Protein AF-A0A7Y2ZQ09-F1 (afdb_monomer)

Foldseek 3Di:
DAPPDDPDDQAQPHDCNLVVVLVCVVVPDPDDDDDDDDDPPDDPVVSVVRNVVNVVPRPNDPD

Sequence (63 aa):
MRKEGPEILTIGQGDQEAQMIKLLLDEGYNGPWSILGHIKTEDVKVVLDRNLNGLKSLNLSLE

Secondary structure (DSSP, 8-state):
--TTS-S---TTSSSSHHHHHHHHHHTT--SPP------SSS-HHHHHHHHHHHHHHS-----

pLDDT: mean 90.21, std 9.59, range [47.44, 97.69]

Radius of gyration: 12.71 Å; Cα contacts (8 Å, |Δi|>4): 45; chains: 1; bounding box: 31×16×35 Å

Mean predicted aligned error: 4.08 Å

Structure (mmCIF, N/CA/C/O backbone):
data_AF-A0A7Y2ZQ09-F1
#
_entry.id   AF-A0A7Y2ZQ09-F1
#
loop_
_atom_site.group_PDB
_atom_site.id
_atom_site.type_symbol
_atom_site.label_atom_id
_atom_site.label_alt_id
_atom_site.label_comp_id
_atom_site.label_asym_id
_atom_site.label_entity_id
_atom_site.label_seq_id
_atom_site.pdbx_PDB_ins_code
_atom_site.Cartn_x
_atom_site.Cartn_y
_atom_site.Cartn_z
_atom_site.occupancy
_atom_site.B_iso_or_equiv
_atom_site.auth_seq_id
_atom_site.auth_comp_id
_atom_site.auth_asym_id
_atom_site.auth_atom_id
_atom_site.pdbx_PDB_model_num
ATOM 1 N N . MET A 1 1 ? 6.480 3.611 3.284 1.00 78.19 1 MET A N 1
ATOM 2 C CA . MET A 1 1 ? 7.722 4.428 3.398 1.00 78.19 1 MET A CA 1
ATOM 3 C C . MET A 1 1 ? 8.719 3.729 4.308 1.00 78.19 1 MET A C 1
ATOM 5 O O . MET A 1 1 ? 8.275 3.074 5.245 1.00 78.19 1 MET A O 1
ATOM 9 N N . ARG A 1 2 ? 10.030 3.863 4.075 1.00 84.56 2 ARG A N 1
ATOM 10 C CA . ARG A 1 2 ? 11.052 3.447 5.055 1.00 84.56 2 ARG A CA 1
ATOM 11 C C . ARG A 1 2 ? 11.596 4.649 5.812 1.00 84.56 2 ARG A C 1
ATOM 13 O O . ARG A 1 2 ? 11.753 5.706 5.212 1.00 84.56 2 ARG A O 1
ATOM 20 N N . LYS A 1 3 ? 11.902 4.476 7.102 1.00 78.19 3 LYS A N 1
ATOM 21 C CA . LYS A 1 3 ? 12.265 5.574 8.025 1.00 78.19 3 LYS A CA 1
ATOM 22 C C . LYS A 1 3 ? 13.416 6.472 7.535 1.00 78.19 3 LYS A C 1
ATOM 24 O O . LYS A 1 3 ? 13.448 7.645 7.881 1.00 78.19 3 LYS A O 1
ATOM 29 N N . GLU A 1 4 ? 14.323 5.941 6.714 1.00 81.94 4 GLU A N 1
ATOM 30 C CA . GLU A 1 4 ? 15.490 6.656 6.164 1.00 81.94 4 GLU A CA 1
ATOM 31 C C . GLU A 1 4 ? 15.787 6.216 4.715 1.00 81.94 4 GLU A C 1
ATOM 33 O O . GLU A 1 4 ? 16.936 6.039 4.313 1.00 81.94 4 GLU A O 1
ATOM 38 N N . GLY A 1 5 ? 14.743 5.938 3.930 1.00 82.50 5 GLY A N 1
ATOM 39 C CA . GLY A 1 5 ? 14.891 5.299 2.623 1.00 82.50 5 GLY A CA 1
ATOM 40 C C . GLY A 1 5 ? 13.855 5.745 1.595 1.00 82.50 5 GLY A C 1
ATOM 41 O O . GLY A 1 5 ? 13.259 6.809 1.739 1.00 82.50 5 GLY A O 1
ATOM 42 N N . PRO A 1 6 ? 13.631 4.947 0.535 1.00 84.50 6 PRO A N 1
ATOM 43 C CA . PRO A 1 6 ? 12.654 5.288 -0.489 1.00 84.50 6 PRO A CA 1
ATOM 44 C C . PRO A 1 6 ? 11.254 5.457 0.112 1.00 84.50 6 PRO A C 1
ATOM 46 O O . PRO A 1 6 ? 10.766 4.630 0.890 1.00 84.50 6 PRO A O 1
ATOM 49 N N . GLU A 1 7 ? 10.601 6.544 -0.282 1.00 83.69 7 GLU A N 1
ATOM 50 C CA . GLU A 1 7 ? 9.248 6.876 0.162 1.00 83.69 7 GLU A CA 1
ATOM 51 C C . GLU A 1 7 ? 8.193 6.123 -0.654 1.00 83.69 7 GLU A C 1
ATOM 53 O O . GLU A 1 7 ? 7.194 5.654 -0.103 1.00 83.69 7 GLU A O 1
ATOM 58 N N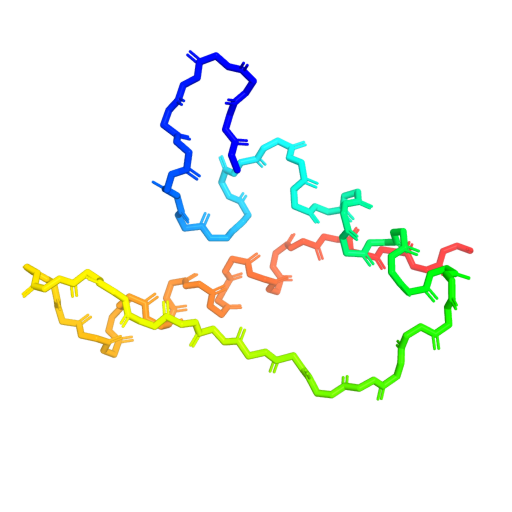 . ILE A 1 8 ? 8.461 5.941 -1.952 1.00 87.88 8 ILE A N 1
ATOM 59 C CA . ILE A 1 8 ? 7.591 5.253 -2.904 1.00 87.88 8 ILE A CA 1
ATOM 60 C C . ILE A 1 8 ? 7.981 3.776 -2.949 1.00 87.88 8 ILE A C 1
ATOM 62 O O . ILE A 1 8 ? 9.002 3.398 -3.521 1.00 87.88 8 ILE A O 1
ATOM 66 N N . LEU A 1 9 ? 7.153 2.941 -2.330 1.00 92.25 9 LEU A N 1
ATOM 67 C CA . LEU A 1 9 ? 7.324 1.493 -2.250 1.00 92.25 9 LEU A CA 1
ATOM 68 C C . LEU A 1 9 ? 5.999 0.797 -2.558 1.00 92.25 9 LEU A C 1
ATOM 70 O O . LEU A 1 9 ? 4.933 1.406 -2.467 1.00 92.25 9 LEU A O 1
ATOM 74 N N . THR A 1 10 ? 6.065 -0.492 -2.899 1.00 94.38 10 THR A N 1
ATOM 75 C CA . THR A 1 10 ? 4.855 -1.328 -2.918 1.00 94.38 10 THR A CA 1
ATOM 76 C C . THR A 1 10 ? 4.290 -1.388 -1.498 1.00 94.38 10 THR A C 1
ATOM 78 O O . THR A 1 10 ? 5.055 -1.598 -0.555 1.00 94.38 10 THR A O 1
ATOM 81 N N . ILE A 1 11 ? 2.973 -1.214 -1.348 1.00 95.06 11 ILE A N 1
ATOM 82 C CA . ILE A 1 11 ? 2.280 -1.305 -0.052 1.00 95.06 11 ILE A CA 1
ATOM 83 C C . ILE A 1 11 ? 2.702 -2.589 0.678 1.00 95.06 11 ILE A C 1
ATOM 85 O O . ILE A 1 11 ? 2.771 -3.653 0.069 1.00 95.06 11 ILE A O 1
ATOM 89 N N . GLY A 1 12 ? 3.002 -2.492 1.972 1.00 92.94 12 GLY A N 1
ATOM 90 C CA . GLY A 1 12 ? 3.433 -3.627 2.793 1.00 92.94 12 GLY A CA 1
ATOM 91 C C . GLY A 1 12 ? 4.941 -3.878 2.795 1.00 92.94 12 GLY A C 1
ATOM 92 O O . GLY A 1 12 ? 5.404 -4.773 3.494 1.00 92.94 12 GLY A O 1
ATOM 93 N N . GLN A 1 13 ? 5.723 -3.094 2.047 1.00 94.25 13 GLN A N 1
ATOM 94 C CA . GLN A 1 13 ? 7.192 -3.143 2.085 1.00 94.25 13 GLN A CA 1
ATOM 95 C C . GLN A 1 13 ? 7.828 -1.991 2.873 1.00 94.25 13 GLN A C 1
ATOM 97 O O . GLN A 1 13 ? 9.056 -1.975 3.045 1.00 94.25 13 GLN A O 1
ATOM 102 N N . GLY A 1 14 ? 7.030 -1.006 3.288 1.00 92.81 14 GLY A N 1
ATOM 103 C CA . GLY A 1 14 ? 7.459 0.040 4.204 1.00 92.81 14 GLY A CA 1
ATOM 104 C C . GLY A 1 14 ? 7.083 -0.249 5.656 1.00 92.81 14 GLY A C 1
ATOM 105 O O . GLY A 1 14 ? 6.440 -1.245 5.982 1.00 92.81 14 GLY A O 1
ATOM 106 N N . ASP A 1 15 ? 7.511 0.655 6.530 1.00 91.50 15 ASP A N 1
ATOM 107 C CA . ASP A 1 15 ? 7.517 0.450 7.980 1.00 91.50 15 ASP A CA 1
ATOM 108 C C . ASP A 1 15 ? 6.298 1.078 8.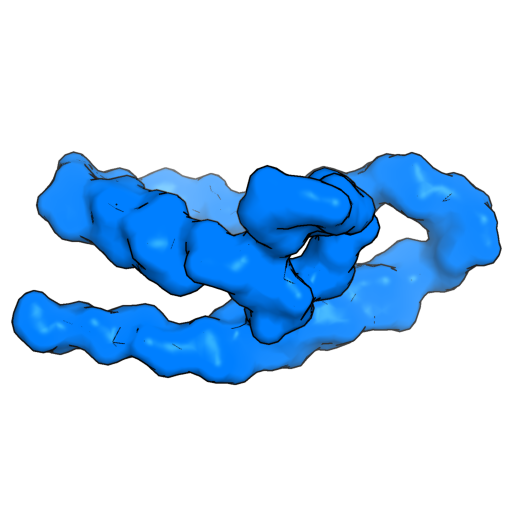678 1.00 91.50 15 ASP A C 1
ATOM 110 O O . ASP A 1 15 ? 6.111 0.912 9.880 1.00 91.50 15 ASP A O 1
ATOM 114 N N . GLN A 1 16 ? 5.501 1.873 7.957 1.00 91.31 16 GLN A N 1
ATOM 115 C CA . GLN A 1 16 ? 4.498 2.771 8.551 1.00 91.31 16 GLN A CA 1
ATOM 116 C C . GLN A 1 16 ? 3.068 2.473 8.077 1.00 91.31 16 GLN A C 1
ATOM 118 O O . GLN A 1 16 ? 2.117 2.875 8.745 1.00 91.31 16 GLN A O 1
ATOM 123 N N . GLU A 1 17 ? 2.890 1.758 6.956 1.00 92.38 17 GLU A N 1
ATOM 124 C CA . GLU A 1 17 ? 1.571 1.570 6.332 1.00 92.38 17 GLU A CA 1
ATOM 125 C C . GLU A 1 17 ? 0.515 0.995 7.290 1.00 92.38 17 GLU A C 1
ATOM 127 O O . GLU A 1 17 ? -0.594 1.523 7.363 1.00 92.38 17 GLU A O 1
ATOM 132 N N . ALA A 1 18 ? 0.853 -0.050 8.054 1.00 92.06 18 ALA A N 1
ATOM 133 C CA . ALA A 1 18 ? -0.094 -0.695 8.966 1.00 92.06 18 ALA A CA 1
ATOM 134 C C . ALA A 1 18 ? -0.595 0.262 10.060 1.00 92.06 18 ALA A C 1
ATOM 136 O O . ALA A 1 18 ? -1.796 0.334 10.313 1.00 92.06 18 ALA A O 1
ATOM 137 N N . GLN A 1 19 ? 0.312 1.032 10.670 1.00 92.56 19 GLN A N 1
ATOM 138 C CA . GLN A 1 19 ? -0.035 1.990 11.719 1.00 92.56 19 GLN A CA 1
ATOM 139 C C . GLN A 1 19 ? -0.895 3.135 11.172 1.00 92.56 19 GLN A C 1
ATOM 141 O O . GLN A 1 19 ? -1.863 3.532 11.815 1.00 92.56 19 GLN A O 1
ATOM 146 N N . MET A 1 20 ? -0.573 3.644 9.979 1.00 92.44 20 MET A N 1
ATOM 147 C CA . MET A 1 20 ? -1.345 4.711 9.336 1.00 92.44 20 MET A CA 1
ATOM 148 C C . MET A 1 20 ? -2.775 4.270 9.016 1.00 92.44 20 MET A C 1
ATOM 150 O O . MET A 1 20 ? -3.721 5.014 9.267 1.00 92.44 20 MET A O 1
ATOM 154 N N . ILE A 1 21 ? -2.940 3.057 8.478 1.00 93.25 21 ILE A N 1
ATOM 155 C CA . ILE A 1 21 ? -4.266 2.511 8.173 1.00 93.25 21 ILE A CA 1
ATOM 156 C C . ILE A 1 21 ? -5.039 2.261 9.469 1.00 93.25 21 ILE A C 1
ATOM 158 O O . ILE A 1 21 ? -6.194 2.668 9.560 1.00 93.25 21 ILE A O 1
ATOM 162 N N . LYS A 1 22 ? -4.403 1.656 10.484 1.00 93.19 22 LYS A N 1
ATOM 163 C CA . LYS A 1 22 ? -5.040 1.409 11.782 1.00 93.19 22 LYS A CA 1
ATOM 164 C C . LYS A 1 22 ? -5.536 2.701 12.428 1.00 93.19 22 LYS A C 1
ATOM 166 O O . LYS A 1 22 ? -6.682 2.737 12.847 1.00 93.19 22 LYS A O 1
ATOM 171 N N . LEU A 1 23 ? -4.730 3.763 12.435 1.00 95.12 23 LEU A N 1
ATOM 172 C CA . LEU A 1 23 ? -5.143 5.060 12.975 1.00 95.12 23 LEU A CA 1
ATOM 173 C C . LEU A 1 23 ? -6.435 5.566 12.317 1.00 95.12 23 LEU A C 1
ATOM 175 O O . LEU A 1 23 ? -7.355 5.978 13.008 1.00 95.12 23 LEU A O 1
ATOM 179 N N . LEU A 1 24 ? -6.529 5.506 10.986 1.00 94.75 24 LEU A N 1
ATOM 180 C CA . LEU A 1 24 ? -7.733 5.951 10.277 1.00 94.75 24 LEU A CA 1
ATOM 181 C C . LEU A 1 24 ? -8.953 5.072 10.586 1.00 94.75 24 LEU A C 1
ATOM 183 O O . LEU A 1 24 ? -10.062 5.594 10.688 1.00 94.75 24 LEU A O 1
ATOM 187 N N . LEU A 1 25 ? -8.759 3.760 10.743 1.00 93.12 25 LEU A N 1
ATOM 188 C CA . LEU A 1 25 ? -9.826 2.840 11.149 1.00 93.12 25 LEU A CA 1
ATOM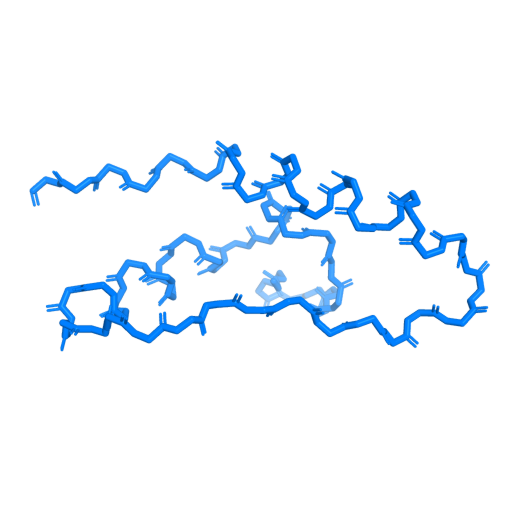 189 C C . LEU A 1 25 ? -10.295 3.116 12.584 1.00 93.12 25 LEU A C 1
ATOM 191 O O . LEU A 1 25 ? -11.501 3.177 12.815 1.00 93.12 25 LEU A O 1
ATOM 195 N N . ASP A 1 26 ? -9.363 3.330 13.515 1.00 95.00 26 ASP A N 1
ATOM 196 C CA . ASP A 1 26 ? -9.643 3.625 14.926 1.00 95.00 26 ASP A CA 1
ATOM 197 C C . ASP A 1 26 ? -10.382 4.975 15.079 1.00 95.00 26 ASP A C 1
ATOM 199 O O . ASP A 1 26 ? -11.284 5.098 15.905 1.00 95.00 26 ASP A O 1
ATOM 203 N N . GLU A 1 27 ? -10.087 5.959 14.221 1.00 96.69 27 GLU A N 1
ATOM 204 C CA . GLU A 1 27 ? -10.805 7.245 14.130 1.00 96.69 27 GLU A CA 1
ATOM 205 C C . GLU A 1 27 ? -12.161 7.148 13.392 1.00 96.69 27 GLU A C 1
ATOM 207 O O . GLU A 1 27 ? -12.864 8.145 13.214 1.00 96.69 27 GLU A O 1
ATOM 212 N N . GLY A 1 28 ? -12.559 5.951 12.950 1.00 96.56 28 GLY A N 1
ATOM 213 C CA . GLY A 1 28 ? -13.875 5.697 12.362 1.00 96.56 28 GLY A CA 1
ATOM 214 C C . GLY A 1 28 ? -14.005 6.055 10.879 1.00 96.56 28 GLY A C 1
ATOM 215 O O . GLY A 1 28 ? -15.122 6.251 10.390 1.00 96.56 28 GLY A O 1
ATOM 216 N N . TYR A 1 29 ? -12.900 6.132 10.133 1.00 96.12 29 TYR A N 1
ATOM 217 C CA . TYR A 1 29 ? -12.958 6.338 8.687 1.00 96.12 29 TYR A CA 1
ATOM 218 C C . TYR A 1 29 ? -13.650 5.160 7.984 1.00 96.12 29 TYR A C 1
ATOM 220 O O . TYR A 1 29 ? -13.182 4.023 8.019 1.00 96.12 29 TYR A O 1
ATOM 228 N N . ASN A 1 30 ? -14.745 5.448 7.279 1.00 95.12 30 ASN A N 1
ATOM 229 C CA . ASN A 1 30 ? -15.564 4.464 6.560 1.00 95.12 30 ASN A CA 1
ATOM 230 C C . ASN A 1 30 ? -15.698 4.762 5.053 1.00 95.12 30 ASN A C 1
ATOM 232 O O . ASN A 1 30 ? -16.540 4.177 4.370 1.00 95.12 30 ASN A O 1
ATOM 236 N N . GLY A 1 31 ? -14.888 5.691 4.541 1.00 95.94 31 GLY A N 1
ATOM 237 C CA . GLY A 1 31 ? -14.873 6.063 3.130 1.00 95.94 31 GLY A CA 1
ATOM 238 C C . GLY A 1 31 ? -14.160 5.037 2.238 1.00 95.94 31 GLY A C 1
ATOM 239 O O . GLY A 1 31 ? -13.520 4.099 2.726 1.00 95.94 31 GLY A O 1
ATOM 240 N N . PRO A 1 32 ? -14.256 5.200 0.907 1.00 95.19 32 PRO A N 1
ATOM 241 C CA . PRO A 1 32 ? -13.566 4.329 -0.032 1.00 95.19 32 PRO A CA 1
ATOM 242 C C . PRO A 1 32 ? -12.053 4.573 -0.012 1.00 95.19 32 PRO A C 1
ATOM 244 O O . PRO A 1 32 ? -11.585 5.708 -0.045 1.00 95.19 32 PRO A O 1
ATOM 247 N N . TRP A 1 33 ? -11.286 3.487 -0.060 1.00 92.44 33 TRP A N 1
ATOM 248 C CA . TRP A 1 33 ? -9.833 3.520 -0.221 1.00 92.44 33 TRP A CA 1
ATOM 249 C C . TRP A 1 33 ? -9.469 3.324 -1.693 1.00 92.44 33 TRP A C 1
ATOM 251 O O . TRP A 1 33 ? -10.123 2.567 -2.412 1.00 92.44 33 TRP A O 1
ATOM 261 N N . SER A 1 34 ? -8.437 4.013 -2.178 1.00 92.50 34 SER A N 1
ATOM 262 C CA . SER A 1 34 ? -8.023 3.952 -3.586 1.00 92.50 34 SER A CA 1
ATOM 263 C C . SER A 1 34 ? -6.506 4.032 -3.734 1.00 92.50 34 SER A C 1
ATOM 265 O O . SER A 1 34 ? -5.830 4.674 -2.934 1.00 92.50 34 SER A O 1
ATOM 267 N N . ILE A 1 35 ? -5.975 3.382 -4.774 1.00 93.25 35 ILE A N 1
ATOM 268 C CA . ILE A 1 35 ? -4.546 3.383 -5.117 1.00 93.25 35 ILE A CA 1
ATOM 269 C C . ILE A 1 35 ? -4.337 4.292 -6.330 1.00 93.25 35 ILE A C 1
ATOM 271 O O . ILE A 1 35 ? -4.952 4.087 -7.376 1.00 93.25 35 ILE A O 1
ATOM 275 N N . LEU A 1 36 ? -3.447 5.280 -6.200 1.00 92.81 36 LEU A N 1
ATOM 276 C CA . LEU A 1 36 ? -3.098 6.204 -7.280 1.00 92.81 36 LEU A CA 1
ATOM 277 C C . LEU A 1 36 ? -1.883 5.694 -8.068 1.00 92.81 36 LEU A C 1
ATOM 279 O O . LEU A 1 36 ? -0.763 5.637 -7.556 1.00 92.81 36 LEU A O 1
ATOM 283 N N . GLY A 1 37 ? -2.098 5.345 -9.338 1.00 91.12 37 GLY A N 1
ATOM 284 C CA . GLY A 1 37 ? -1.031 4.934 -10.250 1.00 91.12 37 GLY A CA 1
ATOM 285 C C . GLY A 1 37 ? -0.263 6.134 -10.807 1.00 91.12 37 GLY A C 1
ATOM 286 O O . GLY A 1 37 ? -0.806 6.890 -11.606 1.00 91.12 37 GLY A O 1
ATOM 287 N N . HIS A 1 38 ? 1.003 6.29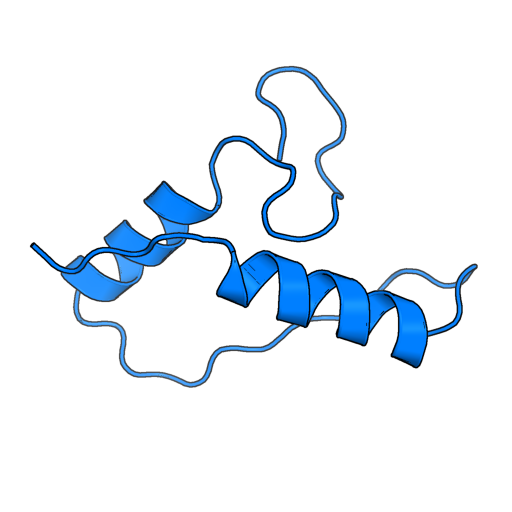9 -10.412 1.00 89.38 38 HIS A N 1
ATOM 288 C CA . HIS A 1 38 ? 1.875 7.384 -10.898 1.00 89.38 38 HIS A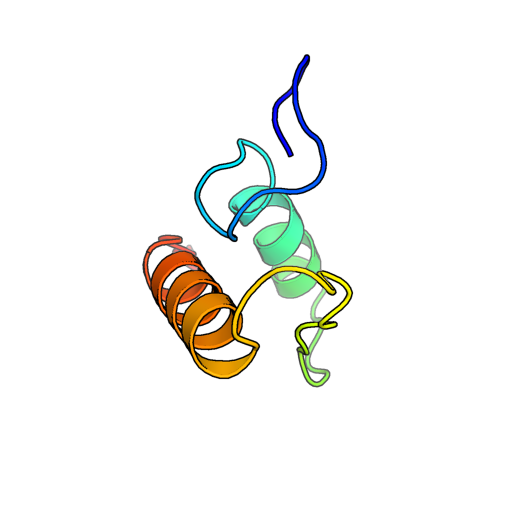 CA 1
ATOM 289 C C . HIS A 1 38 ? 3.149 6.889 -11.609 1.00 89.38 38 HIS A C 1
ATOM 291 O O . HIS A 1 38 ? 3.858 7.683 -12.231 1.00 89.38 38 HIS A O 1
ATOM 297 N N . ILE A 1 39 ? 3.457 5.590 -11.522 1.00 90.62 39 ILE A N 1
ATOM 298 C CA . ILE A 1 39 ? 4.652 4.992 -12.127 1.00 90.62 39 ILE A CA 1
ATOM 299 C C . ILE A 1 39 ? 4.423 4.859 -13.635 1.00 90.62 39 ILE A C 1
ATOM 301 O O . ILE A 1 39 ? 3.539 4.128 -14.071 1.00 90.62 39 ILE A O 1
ATOM 305 N N . LYS A 1 40 ? 5.218 5.577 -14.434 1.00 91.44 40 LYS A N 1
ATOM 306 C CA . LYS A 1 40 ? 5.080 5.618 -15.904 1.00 91.44 40 LYS A CA 1
ATOM 307 C C . LYS A 1 40 ? 5.861 4.524 -16.631 1.00 91.44 40 LYS A C 1
ATOM 309 O O . LYS A 1 40 ? 5.642 4.300 -17.815 1.00 91.44 40 LYS A O 1
ATOM 314 N N . THR A 1 41 ? 6.815 3.905 -15.947 1.00 94.75 41 THR A N 1
ATOM 315 C CA . THR A 1 41 ? 7.815 3.001 -16.534 1.00 94.75 41 THR A CA 1
ATOM 316 C C . THR A 1 41 ? 7.471 1.525 -16.373 1.00 94.75 41 THR A C 1
ATOM 318 O O . THR A 1 41 ? 8.210 0.678 -16.862 1.00 94.75 41 THR A O 1
ATOM 321 N N . GLU A 1 42 ? 6.381 1.202 -15.679 1.00 94.00 42 GLU A N 1
ATOM 322 C CA . GLU A 1 42 ? 5.970 -0.169 -15.382 1.00 94.00 42 GLU A CA 1
ATOM 323 C C . GLU A 1 42 ? 4.528 -0.412 -15.828 1.00 94.00 42 GLU A C 1
ATOM 325 O O . GLU A 1 42 ? 3.715 0.512 -15.887 1.00 94.00 42 GLU A O 1
ATOM 330 N N . ASP A 1 43 ? 4.205 -1.673 -16.117 1.00 96.56 43 ASP A N 1
ATOM 331 C CA . ASP A 1 43 ? 2.837 -2.077 -16.427 1.00 96.56 43 ASP A CA 1
ATOM 332 C C . ASP A 1 43 ? 1.912 -1.824 -15.226 1.00 96.56 43 ASP A C 1
ATOM 334 O O . ASP A 1 43 ? 2.136 -2.316 -14.113 1.00 96.56 43 ASP A O 1
ATOM 338 N N . VAL A 1 44 ? 0.848 -1.055 -15.469 1.00 95.44 44 VAL A N 1
ATOM 339 C CA . VAL A 1 44 ? -0.076 -0.595 -14.425 1.00 95.44 44 VAL A CA 1
ATOM 340 C C . VAL A 1 44 ? -0.773 -1.763 -13.733 1.00 95.44 44 VAL A C 1
ATOM 342 O O . VAL A 1 44 ? -0.942 -1.729 -12.513 1.00 95.44 44 VAL A O 1
ATOM 345 N N . LYS A 1 45 ? -1.148 -2.815 -14.469 1.00 96.88 45 LYS A N 1
ATOM 346 C CA . LYS A 1 45 ? -1.813 -3.983 -13.887 1.00 96.88 45 LYS A CA 1
ATOM 347 C C . LYS A 1 45 ? -0.862 -4.711 -12.939 1.00 96.88 45 LYS A C 1
ATOM 349 O O . LYS A 1 45 ? -1.249 -5.038 -11.822 1.00 96.88 45 LYS A O 1
ATOM 354 N N . VAL A 1 46 ? 0.393 -4.908 -13.342 1.00 97.38 46 VAL A N 1
ATOM 355 C CA . VAL A 1 46 ? 1.406 -5.573 -12.506 1.00 97.38 46 VAL A CA 1
ATOM 356 C C . VAL A 1 46 ? 1.730 -4.755 -11.251 1.00 97.38 46 VAL A C 1
ATOM 358 O O . VAL A 1 46 ? 1.939 -5.323 -10.177 1.00 97.38 46 VAL A O 1
ATOM 361 N N . VAL A 1 47 ? 1.788 -3.423 -11.350 1.00 96.69 47 VAL A N 1
ATOM 362 C CA . VAL A 1 47 ? 1.963 -2.540 -10.179 1.00 96.69 47 VAL A CA 1
ATOM 363 C C . VAL A 1 47 ? 0.755 -2.628 -9.244 1.00 96.69 47 VAL A C 1
ATOM 365 O O . VAL A 1 47 ? 0.928 -2.750 -8.029 1.00 96.69 47 VAL A O 1
ATOM 368 N N . LEU A 1 48 ? -0.465 -2.597 -9.784 1.00 96.81 48 LEU A N 1
ATOM 369 C CA . LEU A 1 48 ? -1.687 -2.694 -8.989 1.00 96.81 48 LEU A CA 1
ATOM 370 C C . LEU A 1 48 ? -1.782 -4.043 -8.264 1.00 96.81 48 LEU A C 1
ATOM 372 O O . LEU A 1 48 ? -1.992 -4.060 -7.054 1.00 96.81 48 LEU A O 1
ATOM 376 N N . ASP A 1 49 ? -1.551 -5.154 -8.968 1.00 97.69 49 ASP A N 1
ATOM 377 C CA . ASP A 1 49 ? -1.598 -6.506 -8.396 1.00 97.69 49 ASP A CA 1
ATOM 378 C C . ASP A 1 49 ? -0.616 -6.653 -7.218 1.00 97.69 49 ASP A C 1
ATOM 380 O O . ASP A 1 49 ? -0.966 -7.203 -6.170 1.00 97.69 49 ASP A O 1
ATOM 384 N N . ARG A 1 50 ? 0.599 -6.099 -7.344 1.00 97.31 50 ARG A N 1
ATOM 385 C CA . ARG A 1 50 ? 1.595 -6.064 -6.258 1.00 97.31 50 ARG A CA 1
ATOM 386 C C . ARG A 1 50 ? 1.093 -5.293 -5.039 1.00 97.31 50 ARG A C 1
ATOM 388 O O . ARG A 1 50 ? 1.189 -5.803 -3.926 1.00 97.31 50 ARG A O 1
ATOM 395 N N . ASN A 1 51 ? 0.533 -4.101 -5.240 1.00 96.19 51 ASN A N 1
ATOM 396 C CA . ASN A 1 51 ? 0.0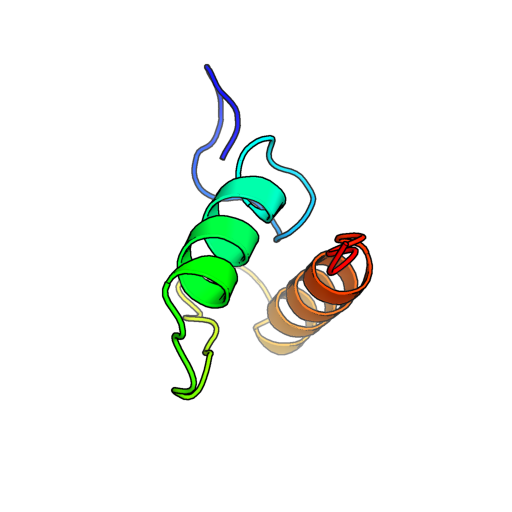23 -3.277 -4.142 1.00 96.19 51 ASN A CA 1
ATOM 397 C C . ASN A 1 51 ? -1.202 -3.901 -3.459 1.00 96.19 51 ASN A C 1
ATOM 399 O O . ASN A 1 51 ? -1.311 -3.838 -2.238 1.00 96.19 51 ASN A O 1
ATOM 403 N N . LEU A 1 52 ? -2.091 -4.555 -4.211 1.00 95.81 52 LEU A N 1
ATOM 404 C CA . LEU A 1 52 ? -3.235 -5.276 -3.644 1.00 95.81 52 LEU A CA 1
ATOM 405 C C . LEU A 1 52 ? -2.794 -6.471 -2.792 1.00 95.81 52 LEU A C 1
ATOM 407 O O . LEU A 1 52 ? -3.337 -6.691 -1.711 1.00 95.81 52 LEU A O 1
ATOM 411 N N . ASN A 1 53 ? -1.806 -7.239 -3.255 1.00 96.25 53 AS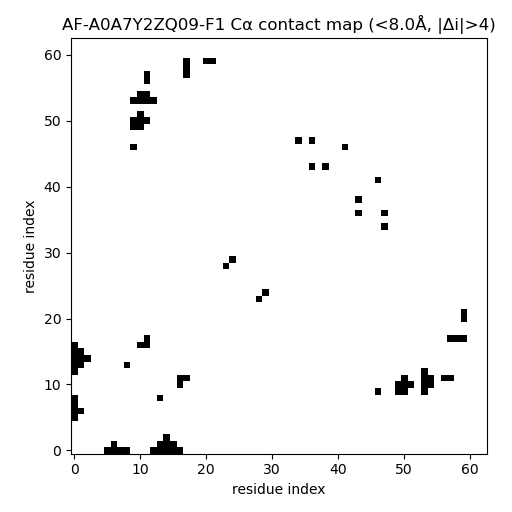N A N 1
ATOM 412 C CA . ASN A 1 53 ? -1.241 -8.340 -2.473 1.00 96.25 53 ASN A CA 1
ATOM 413 C C . ASN A 1 53 ? -0.511 -7.831 -1.227 1.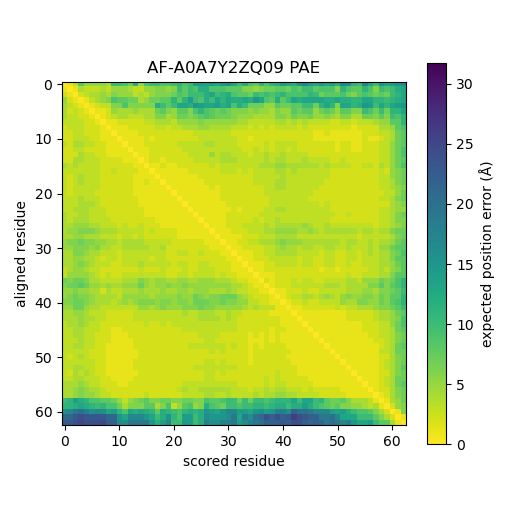00 96.25 53 ASN A C 1
ATOM 415 O O . ASN A 1 53 ? -0.667 -8.393 -0.147 1.00 96.25 53 ASN A O 1
ATOM 419 N N . GLY A 1 54 ? 0.222 -6.730 -1.373 1.00 95.00 54 GLY A N 1
ATOM 420 C CA . GLY A 1 54 ? 0.848 -6.012 -0.276 1.00 95.00 54 GLY A CA 1
ATOM 421 C C . GLY A 1 54 ? -0.145 -5.580 0.800 1.00 95.00 54 GLY A C 1
ATOM 422 O O . GLY A 1 54 ? 0.040 -5.894 1.973 1.00 95.00 54 GLY A O 1
ATOM 423 N N . LEU A 1 55 ? -1.261 -4.963 0.403 1.00 93.94 55 LEU A N 1
ATOM 424 C CA . LEU A 1 55 ? -2.330 -4.565 1.319 1.00 93.94 55 LEU A CA 1
ATOM 425 C C . LEU A 1 55 ? -2.924 -5.763 2.073 1.00 93.94 55 LEU A C 1
ATOM 427 O O . LEU A 1 55 ? -3.096 -5.691 3.282 1.00 93.94 55 LEU A O 1
ATOM 431 N N . LYS A 1 56 ? -3.183 -6.883 1.385 1.00 92.38 56 LYS A N 1
ATOM 432 C CA . LYS A 1 56 ? -3.675 -8.124 2.018 1.00 92.38 56 LYS A CA 1
ATOM 433 C C . LYS A 1 56 ? -2.686 -8.726 3.018 1.00 92.38 56 LYS A C 1
ATOM 435 O O . LYS A 1 56 ? -3.103 -9.452 3.911 1.00 92.38 56 LYS A O 1
ATOM 440 N N . SER A 1 57 ? -1.390 -8.472 2.838 1.00 93.19 57 SER A N 1
ATOM 441 C CA . SER A 1 57 ? -0.345 -8.966 3.739 1.00 93.19 57 SER A CA 1
ATOM 442 C C . SER A 1 57 ? -0.221 -8.147 5.024 1.00 93.19 57 SER A C 1
ATOM 444 O O . SER A 1 57 ? 0.362 -8.627 5.996 1.00 93.19 57 SER A O 1
ATOM 446 N N . LEU A 1 58 ? -0.780 -6.930 5.052 1.00 90.69 58 LEU A N 1
ATOM 447 C CA . LEU A 1 58 ? -0.851 -6.139 6.271 1.00 90.69 58 LEU A CA 1
ATOM 448 C C . LEU A 1 58 ? -1.823 -6.832 7.229 1.00 90.69 58 LEU A C 1
ATOM 450 O O . LEU A 1 58 ? -3.030 -6.863 6.998 1.00 90.69 58 LEU A O 1
ATOM 454 N N . ASN A 1 59 ? -1.292 -7.406 8.308 1.00 76.44 59 ASN A N 1
ATOM 455 C CA . ASN A 1 59 ? -2.099 -8.004 9.364 1.00 76.44 59 ASN A CA 1
ATOM 456 C C . ASN A 1 59 ? -2.731 -6.889 10.212 1.00 76.44 59 ASN A C 1
ATOM 458 O O . ASN A 1 59 ? -2.230 -6.543 11.280 1.00 76.44 59 ASN A O 1
ATOM 462 N N . LEU A 1 60 ? -3.789 -6.271 9.686 1.00 77.69 60 LEU A N 1
ATOM 463 C CA . LEU A 1 60 ? -4.518 -5.158 10.298 1.00 77.69 60 LEU A CA 1
ATOM 464 C C . LEU A 1 60 ? -5.457 -5.650 11.410 1.00 77.69 60 LEU A C 1
ATOM 466 O O . LEU A 1 60 ? -6.632 -5.290 11.411 1.00 77.69 60 LEU A O 1
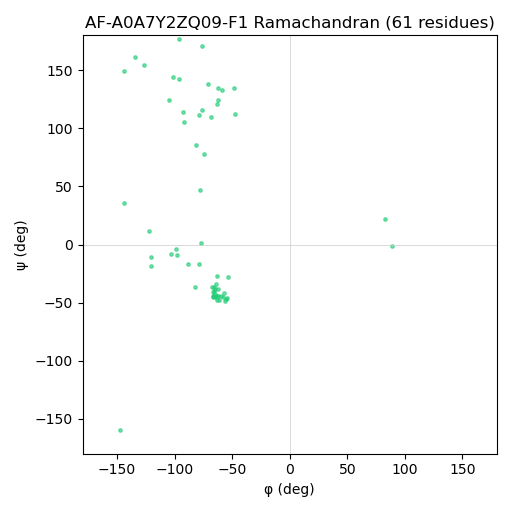ATOM 470 N N . SER A 1 61 ? -4.969 -6.511 12.311 1.00 61.19 61 SER A N 1
ATOM 471 C CA . SER A 1 61 ? -5.747 -7.046 13.430 1.00 61.19 61 SER A CA 1
ATOM 472 C C . SER A 1 61 ? -6.482 -5.905 14.138 1.00 61.19 61 SER A C 1
ATOM 474 O O . SER A 1 61 ? -5.860 -5.017 14.725 1.00 61.19 61 SER A O 1
ATOM 476 N N . LEU A 1 62 ? -7.808 -5.916 14.031 1.00 54.38 62 LEU A N 1
ATOM 477 C CA . LEU A 1 62 ? -8.694 -5.058 14.803 1.00 54.38 62 LEU A CA 1
ATOM 478 C C . LEU A 1 62 ? -8.847 -5.742 16.165 1.00 54.38 62 LEU A C 1
ATOM 480 O O . LEU A 1 62 ? -9.715 -6.600 16.320 1.00 54.38 62 LEU A O 1
ATOM 484 N N . GLU A 1 63 ? -7.916 -5.474 17.083 1.00 47.44 63 GLU A N 1
ATOM 485 C CA . GLU A 1 63 ? -8.089 -5.790 18.511 1.00 47.44 63 GLU A CA 1
ATOM 486 C C . GLU A 1 63 ? -9.085 -4.829 19.164 1.00 47.44 63 GLU A C 1
ATOM 488 O O . GLU A 1 63 ? -9.012 -3.615 18.852 1.00 47.44 63 GLU A O 1
#

Solvent-accessible surface area (backbone atoms only — not comparable to full-atom values): 4128 Å² total; per-residue (Å²): 58,40,100,88,54,66,62,85,63,56,45,68,75,35,79,46,57,63,61,58,51,47,52,43,49,76,74,62,63,81,75,91,85,84,87,85,89,78,72,85,89,54,62,64,67,64,54,48,53,50,30,54,54,19,51,71,66,46,83,74,77,85,125